Protein AF-A0AA85IZN6-F1 (afdb_monomer)

Structure (mmCIF, N/CA/C/O backbone):
data_AF-A0AA85IZN6-F1
#
_entry.id   AF-A0AA85IZN6-F1
#
loop_
_atom_site.group_PDB
_atom_site.id
_atom_site.type_symbol
_atom_site.label_atom_id
_atom_site.label_alt_id
_atom_site.label_comp_id
_atom_site.label_asym_id
_atom_site.label_entity_id
_atom_site.label_seq_id
_atom_site.pdbx_PDB_ins_code
_atom_site.Cartn_x
_atom_site.Cartn_y
_atom_site.Cartn_z
_atom_site.occupancy
_atom_site.B_iso_or_equiv
_atom_site.auth_seq_id
_atom_site.auth_comp_id
_atom_site.auth_asym_id
_atom_site.auth_atom_id
_atom_site.pdbx_PDB_model_num
ATOM 1 N N . MET A 1 1 ? 24.685 11.819 -3.133 1.00 33.06 1 MET A N 1
ATOM 2 C CA . MET A 1 1 ? 24.621 10.447 -3.689 1.00 33.06 1 MET A CA 1
ATOM 3 C C . MET A 1 1 ? 23.197 10.204 -4.162 1.00 33.06 1 MET A C 1
ATOM 5 O O . MET A 1 1 ? 22.293 10.338 -3.350 1.00 33.06 1 MET A O 1
ATOM 9 N N . LYS A 1 2 ? 22.969 9.929 -5.453 1.00 34.81 2 LYS A N 1
ATOM 10 C CA . LYS A 1 2 ? 21.654 9.463 -5.923 1.00 34.81 2 LYS A CA 1
ATOM 11 C C . LYS A 1 2 ? 21.508 8.015 -5.455 1.00 34.81 2 LYS A C 1
ATOM 13 O O . LYS A 1 2 ? 22.262 7.163 -5.911 1.00 34.81 2 LYS A O 1
ATOM 18 N N . GLY A 1 3 ? 20.631 7.766 -4.486 1.00 39.94 3 GLY A N 1
ATOM 19 C CA . GLY A 1 3 ? 20.327 6.405 -4.050 1.00 39.94 3 GLY A CA 1
ATOM 20 C C . GLY A 1 3 ? 19.736 5.612 -5.213 1.00 39.94 3 GLY A C 1
ATOM 21 O O . GLY A 1 3 ? 18.885 6.125 -5.939 1.00 39.94 3 GLY A O 1
ATOM 22 N N . HIS A 1 4 ? 20.201 4.381 -5.412 1.00 48.06 4 HIS A N 1
ATOM 23 C CA . HIS A 1 4 ? 19.562 3.454 -6.338 1.00 48.06 4 HIS A CA 1
ATOM 24 C C . HIS A 1 4 ? 18.220 3.041 -5.723 1.00 48.06 4 HIS A C 1
ATOM 26 O O . HIS A 1 4 ? 18.191 2.283 -4.754 1.00 48.06 4 HIS A O 1
ATOM 32 N N . VAL A 1 5 ? 17.111 3.600 -6.215 1.00 57.78 5 VAL A N 1
ATOM 33 C CA . VAL A 1 5 ? 15.770 3.207 -5.762 1.00 57.78 5 VAL A CA 1
ATOM 34 C C . VAL A 1 5 ? 15.383 1.945 -6.522 1.00 57.78 5 VAL A C 1
ATOM 36 O O . VAL A 1 5 ? 14.846 2.022 -7.625 1.00 57.78 5 VAL A O 1
ATOM 39 N N . SER A 1 6 ? 15.713 0.796 -5.938 1.00 64.50 6 SER A N 1
ATOM 40 C CA . SER A 1 6 ? 15.265 -0.516 -6.399 1.00 64.50 6 SER A CA 1
ATOM 41 C C . SER A 1 6 ? 13.879 -0.848 -5.837 1.00 64.50 6 SER A C 1
ATOM 43 O O . SER A 1 6 ? 13.453 -0.255 -4.845 1.00 64.50 6 SER A O 1
ATOM 45 N N . ARG A 1 7 ? 13.182 -1.823 -6.436 1.00 72.69 7 ARG A N 1
ATOM 46 C CA . ARG A 1 7 ? 11.852 -2.311 -6.021 1.00 72.69 7 ARG A CA 1
ATOM 47 C C . ARG A 1 7 ? 10.747 -1.270 -6.231 1.00 72.69 7 ARG A C 1
ATOM 49 O O . ARG A 1 7 ? 10.070 -0.858 -5.294 1.00 72.69 7 ARG A O 1
ATOM 56 N N . LYS A 1 8 ? 10.561 -0.836 -7.476 1.00 81.44 8 LYS A N 1
ATOM 57 C CA . LYS A 1 8 ? 9.439 0.037 -7.869 1.00 81.44 8 LYS A CA 1
ATOM 58 C C . LYS A 1 8 ? 8.285 -0.763 -8.456 1.00 81.44 8 LYS A C 1
ATOM 60 O O . LYS A 1 8 ? 8.498 -1.856 -8.973 1.00 81.44 8 LYS A O 1
ATOM 65 N N . ILE A 1 9 ? 7.075 -0.217 -8.413 1.00 87.38 9 ILE A N 1
ATOM 66 C CA . ILE A 1 9 ? 5.954 -0.739 -9.197 1.00 87.38 9 ILE A CA 1
ATOM 67 C C . ILE A 1 9 ? 5.848 0.133 -10.446 1.00 87.38 9 ILE A C 1
ATOM 69 O O . ILE A 1 9 ? 5.679 1.344 -10.351 1.00 87.38 9 ILE A O 1
ATOM 73 N N . SER A 1 10 ? 5.991 -0.446 -11.633 1.00 89.56 10 SER A N 1
ATOM 74 C CA . SER A 1 10 ? 6.092 0.368 -12.854 1.00 89.56 10 SER A CA 1
ATOM 75 C C . SER A 1 10 ? 4.760 0.970 -13.298 1.00 89.56 10 SER A C 1
ATOM 77 O O . SER A 1 10 ? 4.729 1.973 -14.007 1.00 89.56 10 SER A O 1
ATOM 79 N N . ASN A 1 11 ? 3.643 0.386 -12.860 1.00 93.06 11 ASN A N 1
ATOM 80 C CA . ASN A 1 11 ? 2.300 0.786 -13.263 1.00 93.06 11 ASN A CA 1
ATOM 81 C C . ASN A 1 11 ? 1.474 1.463 -12.153 1.00 93.06 11 ASN A C 1
ATOM 83 O O . ASN A 1 11 ? 0.246 1.446 -12.233 1.00 93.06 11 ASN A O 1
ATOM 87 N N . GLU A 1 12 ? 2.115 2.078 -11.153 1.00 93.06 12 GLU A N 1
ATOM 88 C CA . GLU A 1 12 ? 1.471 2.719 -9.985 1.00 93.06 12 GLU A CA 1
ATOM 89 C C . GLU A 1 12 ? 0.330 3.670 -10.352 1.00 93.06 12 GLU A C 1
ATOM 91 O O . GLU A 1 12 ? -0.772 3.536 -9.822 1.00 93.06 12 GLU A O 1
ATOM 96 N N . GLU A 1 13 ? 0.552 4.577 -11.305 1.00 95.44 13 GLU A N 1
ATOM 97 C CA . GLU A 1 13 ? -0.463 5.543 -11.751 1.00 95.44 13 GLU A CA 1
ATOM 98 C C . GLU A 1 13 ? -1.711 4.854 -12.314 1.00 95.44 13 GLU A C 1
ATOM 100 O O . GLU A 1 13 ? -2.850 5.246 -12.039 1.00 95.44 13 GLU A O 1
ATOM 105 N N . LYS A 1 14 ? -1.511 3.760 -13.061 1.00 96.31 14 LYS A 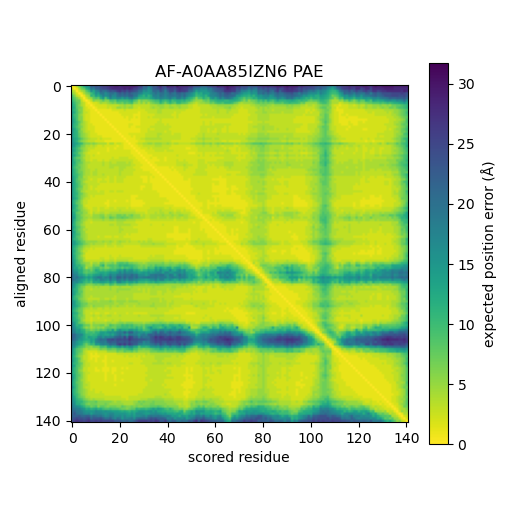N 1
ATOM 106 C CA . LYS A 1 14 ? -2.618 2.951 -13.577 1.00 96.31 14 LYS A CA 1
ATOM 107 C C . LYS A 1 14 ? -3.367 2.285 -12.426 1.00 96.31 14 LYS A C 1
ATOM 109 O O . LYS A 1 14 ? -4.591 2.336 -12.400 1.00 96.31 14 LYS A O 1
ATOM 114 N N . LEU A 1 15 ? -2.654 1.706 -11.459 1.00 96.12 15 LEU A N 1
ATOM 115 C CA . LEU A 1 15 ? -3.268 1.082 -10.284 1.00 96.12 15 LEU A CA 1
ATOM 116 C C . LEU A 1 15 ? -4.074 2.096 -9.458 1.00 96.12 15 LEU A C 1
ATOM 118 O O . LEU A 1 15 ? -5.200 1.798 -9.061 1.00 96.12 15 LEU A O 1
ATOM 122 N N . LEU A 1 16 ? -3.548 3.307 -9.253 1.00 96.94 16 LEU A N 1
ATOM 123 C CA . LEU A 1 16 ? -4.248 4.385 -8.552 1.00 96.94 16 LEU A CA 1
ATOM 124 C C . LEU A 1 16 ? -5.528 4.808 -9.283 1.00 96.94 16 LEU A C 1
ATOM 126 O O . LEU A 1 16 ? -6.570 4.989 -8.651 1.00 96.94 16 LEU A O 1
ATOM 130 N N . SER A 1 17 ? -5.469 4.961 -10.608 1.00 96.81 17 SER A N 1
ATOM 131 C CA . SER A 1 17 ? -6.651 5.274 -11.420 1.00 96.81 17 SER A CA 1
ATOM 132 C C . SER A 1 17 ? -7.748 4.220 -11.236 1.00 96.81 17 SER A C 1
ATOM 134 O O . SER A 1 17 ? -8.910 4.554 -11.000 1.00 96.81 17 SER A O 1
ATOM 136 N N . GLU A 1 18 ? -7.370 2.942 -11.236 1.00 96.56 18 GLU A N 1
ATOM 137 C CA . GLU A 1 18 ? -8.298 1.826 -11.037 1.00 96.56 18 GLU A CA 1
ATOM 138 C C . GLU A 1 18 ? -8.904 1.819 -9.624 1.00 96.56 18 GLU A C 1
ATOM 140 O O . GLU A 1 18 ? -10.111 1.614 -9.485 1.00 96.56 18 GLU A O 1
ATOM 145 N N . LEU A 1 19 ? -8.130 2.134 -8.573 1.00 96.81 19 LEU A N 1
ATOM 146 C CA . LEU A 1 19 ? -8.673 2.314 -7.214 1.00 96.81 19 LEU A CA 1
ATOM 147 C C . LEU A 1 19 ? -9.781 3.367 -7.186 1.00 96.81 19 LEU A C 1
ATOM 149 O O . LEU A 1 19 ? -10.854 3.140 -6.617 1.00 96.81 19 LEU A O 1
ATOM 153 N N . LYS A 1 20 ? -9.533 4.518 -7.817 1.00 96.88 20 LYS A N 1
ATOM 154 C CA . LYS A 1 20 ? -10.499 5.618 -7.865 1.00 96.88 20 LYS A CA 1
ATOM 155 C C . LYS A 1 20 ? -11.771 5.206 -8.605 1.00 96.88 20 LYS A C 1
ATOM 157 O O . LYS A 1 20 ? -12.863 5.464 -8.097 1.00 96.88 20 LYS A O 1
ATOM 162 N N . GLN A 1 21 ? -11.648 4.503 -9.733 1.00 96.38 21 GLN A N 1
ATOM 163 C CA . GLN A 1 21 ? -12.794 3.971 -10.486 1.00 96.38 21 GLN A CA 1
ATOM 164 C C . GLN A 1 21 ? -13.611 2.952 -9.678 1.00 96.38 21 GLN A C 1
ATOM 166 O O . GLN A 1 21 ? -14.837 2.944 -9.747 1.00 96.38 21 GLN A O 1
ATOM 171 N N . MET A 1 22 ? -12.956 2.138 -8.848 1.00 95.94 22 MET A N 1
ATOM 172 C CA . MET A 1 22 ? -13.615 1.186 -7.943 1.00 95.94 22 MET A CA 1
ATOM 173 C C . MET A 1 22 ? -14.287 1.839 -6.720 1.00 95.94 22 MET A C 1
ATOM 175 O O . MET A 1 22 ? -14.884 1.136 -5.899 1.00 95.94 22 MET A O 1
ATOM 179 N N . GLY A 1 23 ? -14.184 3.1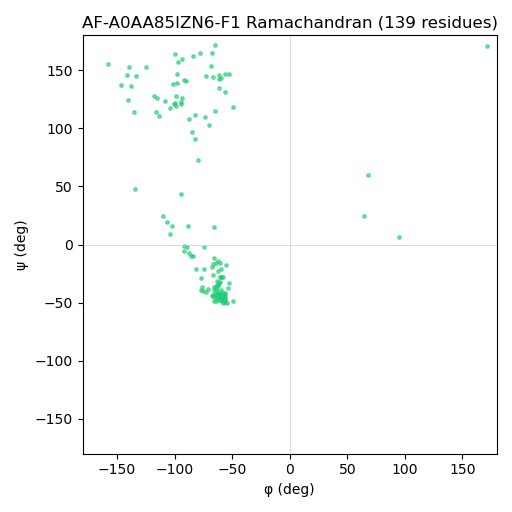63 -6.565 1.00 95.62 23 GLY A N 1
ATOM 180 C CA . GLY A 1 23 ? -14.803 3.921 -5.477 1.00 95.62 23 GLY A CA 1
ATOM 181 C C . GLY A 1 23 ? -13.903 4.178 -4.265 1.00 95.62 23 GLY A C 1
ATOM 182 O O . GLY A 1 23 ? -14.375 4.750 -3.282 1.00 95.62 23 GLY A O 1
ATOM 183 N N . PHE A 1 24 ? -12.613 3.828 -4.313 1.00 95.56 24 PHE A N 1
ATOM 184 C CA . PHE A 1 24 ? -11.642 4.185 -3.270 1.00 95.56 24 PHE A CA 1
ATOM 185 C C . PHE A 1 24 ? -11.183 5.638 -3.455 1.00 95.56 24 PHE A C 1
ATOM 187 O O . PHE A 1 24 ? -10.074 5.913 -3.916 1.00 95.56 24 PHE A O 1
ATOM 194 N N . ARG A 1 25 ? -12.069 6.587 -3.132 1.00 91.94 25 ARG A N 1
ATOM 195 C CA . ARG A 1 25 ? -11.868 8.024 -3.402 1.00 91.94 25 ARG A CA 1
ATOM 196 C C . ARG A 1 25 ? -10.667 8.630 -2.664 1.00 91.94 25 ARG A C 1
ATOM 198 O O . ARG A 1 25 ? -10.008 9.496 -3.225 1.00 91.94 25 ARG A O 1
ATOM 205 N N . ASN A 1 26 ? -10.345 8.125 -1.472 1.00 94.69 26 ASN A N 1
ATOM 206 C CA . ASN A 1 26 ? -9.213 8.572 -0.650 1.00 94.69 26 ASN A CA 1
ATOM 207 C C . ASN A 1 26 ? -7.959 7.705 -0.878 1.00 94.69 26 ASN A C 1
ATOM 209 O O . ASN A 1 26 ? -7.311 7.277 0.070 1.00 94.69 26 ASN A O 1
ATOM 213 N N . SER A 1 27 ? -7.653 7.384 -2.136 1.00 96.25 27 SER A N 1
ATOM 214 C CA . SER A 1 27 ? -6.437 6.653 -2.516 1.00 96.25 27 SER A CA 1
ATOM 215 C C . SER A 1 27 ? -5.349 7.618 -2.993 1.00 96.25 27 SER A C 1
ATOM 217 O O . SER A 1 27 ? -5.631 8.584 -3.708 1.00 96.25 27 SER A O 1
ATOM 219 N N . MET A 1 28 ? -4.101 7.364 -2.589 1.00 96.00 28 MET A N 1
ATOM 220 C CA . MET A 1 28 ? -2.940 8.215 -2.870 1.00 96.00 28 MET A CA 1
ATOM 221 C C . MET A 1 28 ? -1.705 7.359 -3.168 1.00 96.00 28 MET A C 1
ATOM 223 O O . MET A 1 28 ? -1.535 6.298 -2.569 1.00 96.00 28 MET A O 1
ATOM 227 N N . LEU A 1 29 ? -0.838 7.840 -4.062 1.00 94.81 29 LEU A N 1
ATOM 228 C CA . LEU A 1 29 ? 0.522 7.328 -4.254 1.00 94.81 29 LEU A CA 1
ATOM 229 C C . LEU A 1 29 ? 1.489 8.243 -3.509 1.00 94.81 29 LEU A C 1
ATOM 231 O O . LEU A 1 29 ? 1.421 9.461 -3.670 1.00 94.81 29 LEU A O 1
ATOM 235 N N . ILE A 1 30 ? 2.340 7.669 -2.658 1.00 93.06 30 ILE A N 1
ATOM 236 C CA . ILE A 1 30 ? 3.185 8.440 -1.744 1.00 93.06 30 ILE A CA 1
ATOM 237 C C . ILE A 1 30 ? 4.570 7.813 -1.660 1.00 93.06 30 ILE A C 1
ATOM 239 O O . ILE A 1 30 ? 4.711 6.656 -1.270 1.00 93.06 30 ILE A O 1
ATOM 243 N N . ASP A 1 31 ? 5.593 8.614 -1.953 1.00 91.56 31 ASP A N 1
ATOM 244 C CA . ASP A 1 31 ? 6.969 8.307 -1.576 1.00 91.56 31 ASP A CA 1
ATOM 245 C C . ASP A 1 31 ? 7.205 8.794 -0.140 1.00 91.56 31 ASP A C 1
ATOM 247 O O . ASP A 1 31 ? 7.469 9.974 0.108 1.00 91.56 31 ASP A O 1
ATOM 251 N N . LEU A 1 32 ? 7.080 7.877 0.824 1.00 89.50 32 LEU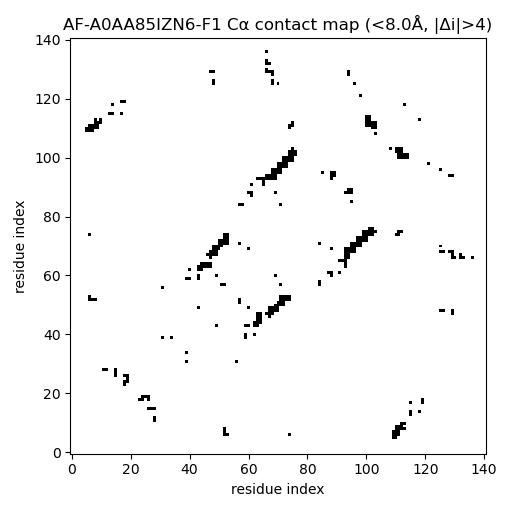 A N 1
ATOM 252 C CA . LEU A 1 32 ? 7.247 8.190 2.245 1.00 89.50 32 LEU A CA 1
ATOM 253 C C . LEU A 1 32 ? 8.631 8.777 2.552 1.00 89.50 32 LEU A C 1
ATOM 255 O O . LEU A 1 32 ? 8.743 9.572 3.481 1.00 89.50 32 LEU A O 1
ATOM 259 N N . ALA A 1 33 ? 9.669 8.444 1.776 1.00 88.38 33 ALA A N 1
ATOM 260 C CA . ALA A 1 33 ? 11.026 8.931 2.019 1.00 88.38 33 ALA A CA 1
ATOM 261 C C . ALA A 1 33 ? 11.178 10.444 1.786 1.00 88.38 33 ALA A C 1
ATOM 263 O O . ALA A 1 33 ? 12.120 11.041 2.304 1.00 88.38 33 ALA A O 1
ATOM 264 N N . GLN A 1 34 ? 10.253 11.064 1.045 1.00 92.00 34 GLN A N 1
ATOM 265 C CA . GLN A 1 34 ? 10.243 12.510 0.798 1.00 92.00 34 GLN A CA 1
ATOM 266 C C . GLN A 1 34 ? 9.528 13.307 1.890 1.00 92.00 34 GLN A C 1
ATOM 268 O O . GLN A 1 34 ? 9.596 14.535 1.899 1.00 92.00 34 GLN A O 1
ATOM 273 N N . LEU A 1 35 ? 8.828 12.630 2.803 1.00 93.19 35 LEU A N 1
ATOM 274 C CA . LEU A 1 35 ? 8.072 13.274 3.869 1.00 93.19 35 LEU A CA 1
ATOM 275 C C . LEU A 1 35 ? 8.877 13.300 5.176 1.00 93.19 35 LEU A C 1
ATOM 277 O O . LEU A 1 35 ? 9.591 12.339 5.480 1.00 93.19 35 LEU A O 1
ATOM 281 N N . PRO A 1 36 ? 8.730 14.338 6.016 1.00 96.00 36 PRO A N 1
ATOM 282 C CA . PRO A 1 36 ? 9.210 14.304 7.392 1.00 96.00 36 PRO A CA 1
ATOM 283 C C . PRO A 1 36 ? 8.610 13.122 8.169 1.00 96.00 36 PRO A C 1
ATOM 285 O O . PRO A 1 36 ? 7.444 12.775 7.988 1.00 96.00 36 PRO A O 1
ATOM 288 N N . MET A 1 37 ? 9.368 12.541 9.104 1.00 94.19 37 MET A N 1
ATOM 289 C CA . MET A 1 37 ? 8.926 11.375 9.894 1.00 94.19 37 MET A CA 1
ATOM 290 C C . MET A 1 37 ? 7.570 11.590 10.593 1.00 94.19 37 MET A C 1
ATOM 292 O O . MET A 1 37 ? 6.741 10.685 10.658 1.00 94.19 37 MET A O 1
ATOM 296 N N . SER A 1 38 ? 7.313 12.800 11.096 1.00 96.38 38 SER A N 1
ATOM 297 C CA . SER A 1 38 ? 6.040 13.145 11.736 1.00 96.38 38 SER A CA 1
ATOM 298 C C . SER A 1 38 ? 4.852 13.073 10.770 1.00 96.38 38 SER A C 1
ATOM 300 O O . SER A 1 38 ? 3.765 12.662 11.173 1.00 96.38 38 SER A O 1
ATOM 302 N N . GLU A 1 39 ? 5.045 13.438 9.504 1.00 96.56 39 GLU A N 1
ATOM 303 C CA . GLU A 1 39 ? 4.025 13.339 8.460 1.00 96.56 39 GLU A CA 1
ATOM 304 C C . GLU A 1 39 ? 3.835 11.896 7.999 1.00 96.56 39 GLU A C 1
ATOM 306 O O . GLU A 1 39 ? 2.693 11.457 7.870 1.00 96.56 39 GLU A O 1
ATOM 311 N N . GLN A 1 40 ? 4.926 11.131 7.859 1.00 95.94 40 GLN A N 1
ATOM 312 C CA . GLN A 1 40 ? 4.860 9.697 7.559 1.00 95.94 40 GLN A CA 1
ATOM 313 C C . GLN A 1 40 ? 3.986 8.961 8.585 1.00 95.94 40 GLN A C 1
ATOM 315 O O . GLN A 1 40 ? 3.052 8.250 8.215 1.00 95.94 40 GLN A O 1
ATOM 320 N N . ILE A 1 41 ? 4.240 9.175 9.882 1.00 96.25 41 ILE A N 1
ATOM 321 C CA . ILE A 1 41 ? 3.476 8.536 10.963 1.00 96.25 41 ILE A CA 1
ATOM 322 C C . ILE A 1 41 ? 2.015 8.987 10.939 1.00 96.25 41 ILE A C 1
ATOM 324 O O . ILE A 1 41 ? 1.124 8.141 10.976 1.00 96.25 41 ILE A O 1
ATOM 328 N N . LYS A 1 42 ? 1.748 10.298 10.843 1.00 97.06 42 LYS A N 1
ATOM 329 C CA . LYS A 1 42 ? 0.372 10.825 10.782 1.00 97.06 42 LYS A CA 1
ATOM 330 C C . LYS A 1 42 ? -0.418 10.208 9.636 1.00 97.06 42 LYS A C 1
ATOM 332 O O . LYS A 1 42 ? -1.583 9.868 9.821 1.00 97.06 42 LYS A O 1
ATOM 337 N N . LEU A 1 43 ? 0.203 10.056 8.472 1.00 96.81 43 LEU A N 1
ATOM 338 C CA . LEU A 1 43 ? -0.454 9.476 7.314 1.00 96.81 43 LEU A CA 1
ATOM 339 C C . LEU A 1 43 ? -0.805 8.006 7.547 1.00 96.81 43 LEU A C 1
ATOM 341 O O . LEU A 1 43 ? -1.952 7.604 7.358 1.00 96.81 43 LEU A O 1
ATOM 345 N N . VAL A 1 44 ? 0.156 7.220 8.035 1.00 96.56 44 VAL A N 1
ATOM 346 C CA . VAL A 1 44 ? -0.052 5.793 8.310 1.00 96.56 44 VAL A CA 1
ATOM 347 C C . VAL A 1 44 ? -1.090 5.579 9.417 1.00 96.56 44 VAL A C 1
ATOM 349 O O . VAL A 1 44 ? -1.947 4.711 9.287 1.00 96.56 44 VAL A O 1
ATOM 352 N N . MET A 1 45 ? -1.105 6.414 10.457 1.00 96.75 45 MET A N 1
ATOM 353 C CA . MET A 1 45 ? -2.124 6.360 11.516 1.00 96.75 45 MET A CA 1
ATOM 354 C C . MET A 1 45 ? -3.553 6.615 11.021 1.00 96.75 45 MET A C 1
ATOM 356 O O . MET A 1 45 ? -4.500 6.203 11.683 1.00 96.75 45 MET A O 1
ATOM 360 N N . ASN A 1 46 ? -3.721 7.282 9.877 1.00 96.44 46 ASN A N 1
ATOM 361 C CA . ASN A 1 46 ? -5.023 7.587 9.279 1.00 96.44 46 ASN A CA 1
ATOM 362 C C . ASN A 1 46 ? -5.316 6.729 8.035 1.00 96.44 46 ASN A C 1
ATOM 364 O O . ASN A 1 46 ? -6.155 7.093 7.214 1.00 96.44 46 ASN A O 1
ATOM 368 N N . THR A 1 47 ? -4.617 5.603 7.873 1.00 97.19 47 THR A N 1
ATOM 369 C CA . THR A 1 47 ? -4.746 4.726 6.705 1.00 97.19 47 THR A CA 1
ATOM 370 C C . THR A 1 47 ? -5.469 3.427 7.063 1.00 97.19 47 THR A C 1
ATOM 372 O O . THR A 1 47 ? -5.008 2.678 7.916 1.00 97.19 47 THR A O 1
ATOM 375 N N . ASP A 1 48 ? -6.565 3.120 6.361 1.00 96.75 48 ASP A N 1
ATOM 376 C CA . ASP A 1 48 ? -7.330 1.870 6.525 1.00 96.75 48 ASP A CA 1
ATOM 377 C C . ASP A 1 48 ? -6.664 0.656 5.862 1.00 96.75 48 ASP A C 1
ATOM 379 O O . ASP A 1 48 ? -6.703 -0.468 6.370 1.00 96.75 48 ASP A O 1
ATOM 383 N N . ILE A 1 49 ? -6.075 0.868 4.685 1.00 97.19 49 ILE A N 1
ATOM 384 C CA . ILE A 1 49 ? -5.395 -0.164 3.904 1.00 97.19 49 ILE A CA 1
ATOM 385 C C . ILE A 1 49 ? -4.085 0.426 3.400 1.00 97.19 49 ILE A C 1
ATOM 387 O O . ILE A 1 49 ? -4.094 1.338 2.576 1.00 97.19 49 ILE A O 1
ATOM 391 N N . LEU A 1 50 ? -2.965 -0.106 3.884 1.00 97.06 50 LEU A N 1
ATOM 392 C CA . LEU A 1 50 ? -1.633 0.269 3.423 1.00 97.06 50 LEU A CA 1
ATOM 393 C C . LEU A 1 50 ? -1.143 -0.781 2.431 1.00 97.06 50 LEU A C 1
ATOM 395 O O . LEU A 1 50 ? -1.041 -1.955 2.780 1.00 97.06 50 LEU A O 1
ATOM 399 N N . ILE A 1 51 ? -0.833 -0.358 1.209 1.00 95.88 51 ILE A N 1
ATOM 400 C CA . ILE A 1 51 ? -0.274 -1.215 0.162 1.00 95.88 51 ILE A CA 1
ATOM 401 C C . ILE A 1 51 ? 1.129 -0.707 -0.150 1.00 95.88 51 ILE A C 1
ATOM 403 O O . ILE A 1 51 ? 1.290 0.471 -0.457 1.00 95.88 51 ILE A O 1
ATOM 407 N N . GLY A 1 52 ? 2.138 -1.571 -0.082 1.00 92.56 52 GLY A N 1
ATOM 408 C CA . GLY A 1 52 ? 3.506 -1.151 -0.366 1.00 92.56 52 GLY A CA 1
ATOM 409 C C . GLY A 1 52 ? 4.428 -2.294 -0.754 1.00 92.56 52 GLY A C 1
A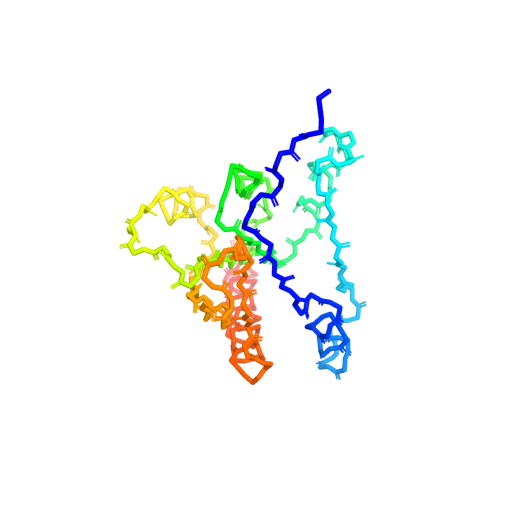TOM 410 O O . GLY A 1 52 ? 4.199 -3.452 -0.405 1.00 92.56 52 GLY A O 1
ATOM 411 N N . MET A 1 53 ? 5.480 -1.946 -1.491 1.00 90.00 53 MET A N 1
ATOM 412 C CA . MET A 1 53 ? 6.537 -2.875 -1.871 1.00 90.00 53 MET A CA 1
ATOM 413 C C . MET A 1 53 ? 7.345 -3.330 -0.648 1.00 90.00 53 MET A C 1
ATOM 415 O O . MET A 1 53 ? 7.610 -2.543 0.262 1.00 90.00 53 MET A O 1
ATOM 419 N N . TYR A 1 54 ? 7.779 -4.591 -0.663 1.00 88.19 54 TYR A N 1
ATOM 420 C CA . TYR A 1 54 ? 8.644 -5.198 0.340 1.00 88.19 54 TYR A CA 1
ATOM 421 C C . TYR A 1 54 ? 9.862 -4.311 0.621 1.00 88.19 54 TYR A C 1
ATOM 423 O O . TYR A 1 54 ? 10.713 -4.065 -0.247 1.00 88.19 54 TYR A O 1
ATOM 431 N N . GLY A 1 55 ? 9.983 -3.848 1.863 1.00 87.06 55 GLY A N 1
ATOM 432 C CA . GLY A 1 55 ? 11.053 -2.941 2.250 1.00 87.06 55 GLY A CA 1
ATOM 433 C C . GLY A 1 55 ? 10.889 -2.372 3.652 1.00 87.06 55 GLY A C 1
ATOM 434 O O . GLY A 1 55 ? 9.853 -2.516 4.294 1.00 87.06 55 GLY A O 1
ATOM 435 N N . ALA A 1 56 ? 11.934 -1.690 4.125 1.00 85.19 56 ALA A N 1
ATOM 436 C CA . ALA A 1 56 ? 11.998 -1.159 5.487 1.00 85.19 56 ALA A CA 1
ATOM 437 C C . ALA A 1 56 ? 10.866 -0.167 5.813 1.00 85.19 56 ALA A C 1
ATOM 439 O O . ALA A 1 56 ? 10.446 -0.095 6.967 1.00 85.19 56 ALA A O 1
ATOM 440 N N . ALA A 1 57 ? 10.332 0.541 4.812 1.00 87.06 57 ALA A N 1
ATOM 441 C CA . ALA A 1 57 ? 9.225 1.482 4.984 1.00 87.06 57 ALA A CA 1
ATOM 442 C C . ALA A 1 57 ? 7.949 0.818 5.534 1.00 87.06 57 ALA A C 1
ATOM 444 O O . ALA A 1 57 ? 7.202 1.455 6.276 1.00 87.06 57 ALA A O 1
ATOM 445 N N . LEU A 1 58 ? 7.733 -0.481 5.273 1.00 92.31 58 LEU A N 1
ATOM 446 C CA . LEU A 1 58 ? 6.594 -1.217 5.831 1.00 92.31 58 LEU A CA 1
ATOM 447 C C . LEU A 1 58 ? 6.667 -1.365 7.357 1.00 92.31 58 LEU A C 1
ATOM 449 O O . LEU A 1 58 ? 5.659 -1.690 7.978 1.00 92.31 58 LEU A O 1
ATOM 453 N N . THR A 1 59 ? 7.799 -1.057 7.999 1.00 92.81 59 THR A N 1
ATOM 454 C CA . THR A 1 59 ? 7.907 -1.013 9.472 1.00 92.81 59 THR A CA 1
ATOM 455 C C . THR A 1 59 ? 6.953 0.016 10.076 1.00 92.81 59 THR A C 1
ATOM 457 O O . THR A 1 59 ? 6.457 -0.179 11.184 1.00 92.81 59 THR A O 1
ATOM 460 N N . LEU A 1 60 ? 6.609 1.072 9.331 1.00 94.25 60 LEU A N 1
ATOM 461 C CA . LEU A 1 60 ? 5.639 2.071 9.780 1.00 94.25 60 LEU A CA 1
ATOM 462 C C . LEU A 1 60 ? 4.229 1.497 9.965 1.00 94.25 60 LEU A C 1
ATOM 464 O O . LEU A 1 60 ? 3.434 2.096 10.683 1.00 94.25 60 LEU A O 1
ATOM 468 N N . SER A 1 61 ? 3.934 0.312 9.417 1.00 94.38 61 SER A N 1
ATOM 469 C CA . SER A 1 61 ? 2.673 -0.401 9.664 1.00 94.38 61 SER A CA 1
ATOM 470 C C . SER A 1 61 ? 2.378 -0.651 11.149 1.00 94.38 61 SER A C 1
ATOM 472 O O . SER A 1 61 ? 1.220 -0.846 11.508 1.00 94.38 61 SER A O 1
ATOM 474 N N . LEU A 1 62 ? 3.380 -0.558 12.036 1.00 94.62 62 LEU A N 1
ATOM 475 C CA . LEU A 1 62 ? 3.189 -0.540 13.493 1.00 94.62 62 LEU A CA 1
ATOM 476 C C . LEU A 1 62 ? 2.182 0.519 13.959 1.00 94.62 62 LEU A C 1
ATOM 478 O O . LEU A 1 62 ? 1.465 0.292 14.939 1.00 94.62 62 LEU A O 1
ATOM 482 N N . PHE A 1 63 ? 2.135 1.649 13.253 1.00 95.69 63 PHE A N 1
ATOM 483 C CA . PHE A 1 63 ? 1.280 2.792 13.554 1.00 95.69 63 PHE A CA 1
ATOM 484 C C . PHE A 1 63 ? -0.101 2.711 12.897 1.00 95.69 63 PHE A C 1
ATOM 486 O O . PHE A 1 63 ? -0.924 3.591 13.139 1.00 95.69 63 PHE A O 1
ATOM 493 N N . LEU A 1 64 ? -0.385 1.676 12.097 1.00 96.88 64 LEU A N 1
ATOM 494 C CA . LEU A 1 64 ? -1.718 1.493 11.529 1.00 96.88 64 LEU A CA 1
ATOM 495 C C . LEU A 1 64 ? -2.765 1.302 12.642 1.00 96.88 64 LEU A C 1
ATOM 497 O O . LEU A 1 64 ? -2.488 0.641 13.655 1.00 96.88 64 LEU A O 1
ATOM 501 N N . PRO A 1 65 ? -3.999 1.803 12.443 1.00 95.31 65 PRO A N 1
ATOM 502 C CA . PRO A 1 65 ? -5.132 1.440 13.284 1.00 95.31 65 PRO A CA 1
ATOM 503 C C . PRO A 1 65 ? -5.289 -0.079 13.379 1.00 95.31 65 PRO A C 1
ATOM 505 O O . PRO A 1 65 ? -5.073 -0.792 12.400 1.00 95.31 65 PRO A O 1
ATOM 508 N N . SER A 1 66 ? -5.748 -0.582 14.526 1.00 93.00 66 SER A N 1
ATOM 509 C CA . SER A 1 66 ? -5.940 -2.024 14.744 1.00 93.00 66 SER A CA 1
ATOM 510 C C . SER A 1 66 ? -6.977 -2.663 13.816 1.00 93.00 66 SER A C 1
ATOM 512 O O . SER A 1 66 ? -7.035 -3.880 13.727 1.00 93.00 66 SER A O 1
ATOM 514 N N . THR A 1 67 ? -7.802 -1.874 13.127 1.00 94.56 67 THR A N 1
ATOM 515 C CA . THR A 1 67 ? -8.775 -2.347 12.130 1.00 94.56 67 THR A CA 1
ATOM 516 C C . THR A 1 67 ? -8.202 -2.472 10.722 1.00 94.56 67 THR A C 1
ATOM 518 O O . THR A 1 67 ? -8.883 -2.978 9.835 1.00 94.56 67 THR A O 1
ATOM 521 N N . SER A 1 68 ? -6.969 -2.016 10.512 1.00 96.50 68 SER A N 1
ATOM 522 C CA . SER A 1 68 ? -6.376 -1.842 9.188 1.00 96.50 68 SER A CA 1
ATOM 523 C C . SER A 1 68 ? -5.902 -3.144 8.553 1.00 96.50 68 SER A C 1
ATOM 525 O O . SER A 1 68 ? -5.722 -4.167 9.221 1.00 96.50 68 SER A O 1
ATOM 527 N N . CYS A 1 69 ? -5.649 -3.079 7.247 1.00 96.81 69 CYS A N 1
ATOM 528 C CA . CYS A 1 69 ? -5.026 -4.151 6.482 1.00 96.81 69 CYS A CA 1
ATOM 529 C C . CYS A 1 69 ? -3.694 -3.690 5.878 1.00 96.81 69 CYS A C 1
ATOM 531 O O . CYS A 1 69 ? -3.642 -2.690 5.164 1.00 96.81 69 CYS A O 1
ATOM 533 N N . LEU A 1 70 ? -2.629 -4.452 6.115 1.00 96.81 70 LEU A N 1
ATOM 534 C CA . LEU A 1 70 ? -1.348 -4.315 5.431 1.00 96.81 70 LEU A CA 1
ATOM 535 C C . LEU A 1 70 ? -1.305 -5.268 4.229 1.00 96.81 70 LEU A C 1
ATOM 537 O O . LEU A 1 70 ? -1.515 -6.471 4.378 1.00 96.81 70 LEU A O 1
ATOM 541 N N . VAL A 1 71 ? -1.014 -4.739 3.044 1.00 96.38 71 VAL A N 1
ATOM 542 C CA . VAL A 1 71 ? -0.762 -5.513 1.826 1.00 96.38 71 VAL A CA 1
ATOM 543 C C . VAL A 1 71 ? 0.695 -5.320 1.424 1.00 96.38 71 VAL A C 1
ATOM 545 O O . VAL A 1 71 ? 1.101 -4.246 0.983 1.00 96.38 71 VAL A O 1
ATOM 548 N N . GLU A 1 72 ? 1.475 -6.379 1.570 1.00 93.75 72 GLU A N 1
ATOM 549 C CA . GLU A 1 72 ? 2.880 -6.408 1.192 1.00 93.75 72 GLU A CA 1
ATOM 550 C C . GLU A 1 72 ? 3.054 -6.967 -0.221 1.00 93.75 72 GLU A C 1
ATOM 552 O O . GLU A 1 72 ? 2.638 -8.084 -0.537 1.00 93.75 72 GLU A O 1
ATOM 557 N N . LEU A 1 73 ? 3.679 -6.175 -1.084 1.00 91.31 73 LEU A N 1
ATOM 558 C CA . LEU A 1 73 ? 3.945 -6.532 -2.468 1.00 91.31 73 LEU A CA 1
ATOM 559 C C . LEU A 1 73 ? 5.399 -6.974 -2.594 1.00 91.31 73 LEU A C 1
ATOM 561 O O . LEU A 1 73 ? 6.307 -6.212 -2.287 1.00 91.31 73 LEU A O 1
ATOM 565 N N . PHE A 1 74 ? 5.641 -8.196 -3.043 1.00 87.62 74 PHE A N 1
ATOM 566 C CA . PHE A 1 74 ? 6.987 -8.691 -3.297 1.00 87.62 74 PHE A CA 1
ATOM 567 C C . PHE A 1 74 ? 7.390 -8.441 -4.750 1.00 87.62 74 PHE A C 1
ATOM 569 O O . PHE A 1 74 ? 6.557 -8.624 -5.647 1.00 87.62 74 PHE A O 1
ATOM 576 N N . PRO A 1 75 ? 8.659 -8.078 -5.011 1.00 82.94 75 PRO A N 1
ATOM 577 C CA . PRO A 1 75 ? 9.159 -8.002 -6.371 1.00 82.94 75 PRO A CA 1
ATOM 578 C C . PRO A 1 75 ? 9.060 -9.361 -7.067 1.00 82.94 75 PRO A C 1
ATOM 580 O O . PRO A 1 75 ? 9.314 -10.394 -6.445 1.00 82.94 75 PRO A O 1
ATOM 583 N N . GLY A 1 76 ? 8.747 -9.371 -8.362 1.00 77.12 76 GLY A N 1
ATOM 584 C CA . GLY A 1 76 ? 8.557 -10.622 -9.110 1.00 77.12 76 GLY A CA 1
ATOM 585 C C . GLY A 1 76 ? 9.824 -11.462 -9.289 1.00 77.12 76 GLY A C 1
ATOM 586 O O . GLY A 1 76 ? 9.747 -12.652 -9.572 1.00 77.12 76 GLY A O 1
ATOM 587 N N . PHE A 1 77 ? 10.990 -10.855 -9.076 1.00 72.44 77 PHE A N 1
ATOM 588 C CA . PHE A 1 77 ? 12.297 -11.511 -9.085 1.00 72.44 77 PHE A CA 1
ATOM 589 C C . PHE A 1 77 ? 12.744 -12.006 -7.697 1.00 72.44 77 PHE A C 1
ATOM 591 O O . PHE A 1 77 ? 13.833 -12.563 -7.561 1.00 72.44 77 PHE A O 1
ATOM 598 N N . TRP A 1 78 ? 11.945 -11.785 -6.644 1.00 72.06 78 TRP A N 1
ATOM 599 C CA . TRP A 1 78 ? 12.307 -12.144 -5.275 1.00 72.06 78 TRP A CA 1
ATOM 600 C C . TRP A 1 78 ? 11.576 -13.406 -4.801 1.00 72.06 78 TRP A C 1
ATOM 602 O O . TRP A 1 78 ? 10.354 -13.428 -4.662 1.00 72.06 78 TRP A O 1
ATOM 612 N N . PHE A 1 79 ? 12.360 -14.442 -4.493 1.00 67.25 79 PHE A N 1
ATOM 613 C CA . PHE A 1 79 ? 11.886 -15.761 -4.043 1.00 67.25 79 PHE A CA 1
ATOM 614 C C . PHE A 1 79 ? 12.060 -15.998 -2.537 1.00 67.25 79 PHE A C 1
ATOM 616 O O . PHE A 1 79 ? 11.903 -17.119 -2.056 1.00 67.25 79 PHE A O 1
ATOM 623 N N . GLY A 1 80 ? 12.430 -14.963 -1.780 1.00 67.06 80 GLY A N 1
ATOM 624 C CA . GLY A 1 80 ? 12.506 -15.076 -0.330 1.00 67.06 80 GLY A CA 1
ATOM 625 C C . GLY A 1 80 ? 11.121 -15.251 0.297 1.00 67.06 80 GLY A C 1
ATOM 626 O O . GLY A 1 80 ? 10.087 -14.997 -0.315 1.00 67.06 80 GLY A O 1
ATOM 627 N N . SER A 1 81 ? 11.091 -15.675 1.556 1.00 63.34 81 SER A N 1
ATOM 628 C CA . SER A 1 81 ? 9.855 -15.792 2.336 1.00 63.34 81 SER A CA 1
ATOM 629 C C . SER A 1 81 ? 10.046 -15.202 3.732 1.00 63.34 81 SER A C 1
ATOM 631 O O . SER A 1 81 ? 9.751 -15.842 4.744 1.00 63.34 81 SER A O 1
ATOM 633 N N . ASN A 1 82 ? 10.619 -14.000 3.803 1.00 72.88 82 ASN A N 1
ATOM 634 C CA . ASN A 1 82 ? 10.810 -13.302 5.069 1.00 72.88 82 ASN A CA 1
ATOM 635 C C . ASN A 1 82 ? 9.449 -12.958 5.671 1.00 72.88 82 ASN A C 1
ATOM 637 O O . ASN A 1 82 ? 8.694 -12.156 5.133 1.00 72.88 82 ASN A O 1
ATOM 641 N N . LYS A 1 83 ? 9.154 -13.557 6.824 1.00 78.62 83 LYS A N 1
ATOM 642 C CA . LYS A 1 83 ? 7.867 -13.414 7.519 1.00 78.62 83 LYS A CA 1
ATOM 643 C C . LYS A 1 83 ? 7.835 -12.226 8.484 1.00 78.62 83 LYS A C 1
ATOM 645 O O . LYS A 1 83 ? 6.966 -12.179 9.350 1.00 78.62 83 LYS A O 1
ATOM 650 N N . HIS A 1 84 ? 8.780 -11.287 8.378 1.00 87.62 84 HIS A N 1
ATOM 651 C CA . HIS A 1 84 ? 8.934 -10.195 9.346 1.00 87.62 84 HIS A CA 1
ATOM 652 C C . HIS A 1 84 ? 7.646 -9.378 9.486 1.00 87.62 84 HIS A C 1
ATOM 654 O O . HIS A 1 84 ? 7.149 -9.205 10.597 1.00 87.62 84 HIS A O 1
ATOM 660 N N . PHE A 1 85 ? 7.056 -8.953 8.367 1.00 88.56 85 PHE A N 1
ATOM 661 C CA . PHE A 1 85 ? 5.840 -8.142 8.392 1.00 88.56 85 PHE A CA 1
ATOM 662 C C . PHE A 1 85 ? 4.582 -8.956 8.687 1.00 88.56 85 PHE A C 1
ATOM 664 O O . PHE A 1 85 ? 3.687 -8.450 9.356 1.00 88.56 85 PHE A O 1
ATOM 671 N N . SER A 1 86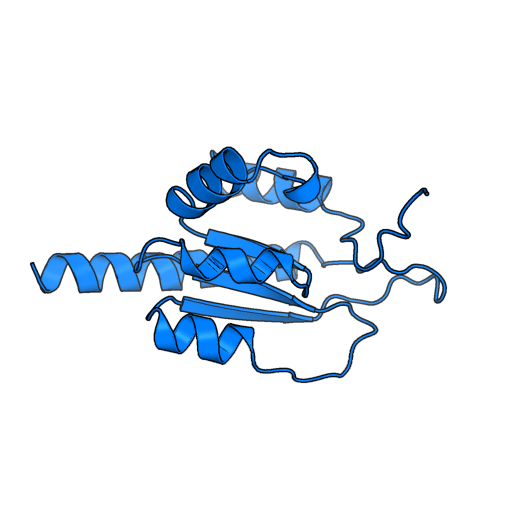 ? 4.555 -10.243 8.323 1.00 89.38 86 SER A N 1
ATOM 672 C CA . SER A 1 86 ? 3.515 -11.162 8.798 1.00 89.38 86 SER A CA 1
ATOM 673 C C . SER A 1 86 ? 3.504 -11.248 10.325 1.00 89.38 86 SER A C 1
ATOM 675 O O . SER A 1 86 ? 2.435 -11.172 10.928 1.00 89.38 86 SER A O 1
ATOM 677 N N . LYS A 1 87 ? 4.677 -11.384 10.961 1.00 92.31 87 LYS A N 1
ATOM 678 C CA . LYS A 1 87 ? 4.767 -11.460 12.423 1.00 92.31 87 LYS A CA 1
ATOM 679 C C . LYS A 1 87 ? 4.460 -10.119 13.083 1.00 92.31 87 LYS A C 1
ATOM 681 O O . LYS A 1 87 ? 3.797 -10.082 14.114 1.00 92.31 87 LYS A O 1
ATOM 686 N N . LEU A 1 88 ? 4.910 -9.021 12.483 1.00 92.56 88 LEU A N 1
ATOM 687 C CA . LEU A 1 88 ? 4.596 -7.668 12.937 1.00 92.56 88 LEU A CA 1
ATOM 688 C C . LEU A 1 88 ? 3.086 -7.417 12.919 1.00 92.56 88 LEU A C 1
ATOM 690 O O . LEU A 1 88 ? 2.532 -6.938 13.907 1.00 92.56 88 LEU A O 1
ATOM 694 N N . ALA A 1 89 ? 2.414 -7.790 11.831 1.00 92.00 89 ALA A N 1
ATOM 695 C CA . ALA A 1 89 ? 0.972 -7.661 11.710 1.00 92.00 89 ALA A CA 1
ATOM 696 C C . ALA A 1 89 ? 0.226 -8.499 12.756 1.00 92.00 89 ALA A C 1
ATOM 698 O O . ALA A 1 89 ? -0.695 -7.991 13.392 1.00 92.00 89 ALA A O 1
ATOM 699 N N . GLU A 1 90 ? 0.673 -9.737 12.998 1.00 92.19 90 GLU A N 1
ATOM 700 C CA . GLU A 1 90 ? 0.144 -10.602 14.059 1.00 92.19 90 GLU A CA 1
ATOM 701 C C . GLU A 1 90 ? 0.287 -9.947 15.442 1.00 92.19 90 GLU A C 1
ATOM 703 O O . GLU A 1 90 ? -0.691 -9.844 16.178 1.00 92.19 90 GLU A O 1
ATOM 708 N N . LEU A 1 91 ? 1.476 -9.427 15.773 1.00 92.38 91 LEU A N 1
ATOM 709 C CA . LEU A 1 91 ? 1.735 -8.737 17.044 1.00 92.38 91 LEU A CA 1
ATOM 710 C C . LEU A 1 91 ? 0.884 -7.472 17.215 1.00 92.38 91 LEU A C 1
ATOM 712 O O . LEU A 1 91 ? 0.494 -7.126 18.329 1.00 92.38 91 LEU A O 1
ATOM 716 N N . ARG A 1 92 ? 0.593 -6.763 16.122 1.00 93.00 92 ARG A N 1
ATOM 717 C CA . ARG A 1 92 ? -0.283 -5.585 16.134 1.00 93.00 92 ARG A CA 1
ATOM 718 C C . ARG A 1 92 ? -1.767 -5.929 16.053 1.00 93.00 92 ARG A C 1
ATOM 720 O O . ARG A 1 92 ? -2.595 -5.040 16.253 1.00 93.00 92 ARG A O 1
ATOM 727 N N . GLY A 1 93 ? -2.093 -7.191 15.784 1.00 92.25 93 GLY A N 1
ATOM 728 C CA . GLY A 1 93 ? -3.450 -7.661 15.561 1.00 92.25 93 GLY A CA 1
ATOM 729 C C . GLY A 1 93 ? -4.102 -7.065 14.315 1.00 92.25 93 GLY A C 1
ATOM 730 O O . GLY A 1 93 ? -5.321 -6.997 14.286 1.00 92.25 93 GLY A O 1
ATOM 731 N N . ILE A 1 94 ? -3.338 -6.613 13.314 1.00 94.69 94 ILE A N 1
ATOM 732 C CA . ILE A 1 94 ? -3.872 -6.075 12.049 1.00 94.69 94 ILE A CA 1
ATOM 733 C C . ILE A 1 94 ? -3.958 -7.168 10.981 1.00 94.69 94 ILE A C 1
ATOM 735 O O . ILE A 1 94 ? -3.282 -8.195 11.061 1.00 94.69 94 ILE A O 1
ATOM 739 N N . GLN A 1 95 ? -4.785 -6.950 9.959 1.00 95.75 95 GLN A N 1
ATOM 740 C CA . GLN A 1 95 ? -4.875 -7.877 8.831 1.00 95.75 95 GLN A CA 1
ATOM 741 C C . GLN A 1 95 ? -3.631 -7.769 7.951 1.00 95.75 95 GLN A C 1
ATOM 743 O O . GLN A 1 95 ? -3.082 -6.682 7.771 1.00 95.75 95 GLN A O 1
ATOM 748 N N . TYR A 1 96 ? -3.195 -8.894 7.390 1.00 95.19 96 TYR A N 1
ATOM 749 C CA . TYR A 1 96 ? -2.003 -8.961 6.552 1.00 95.19 96 TYR A CA 1
ATOM 750 C C . TYR A 1 96 ? -2.230 -9.843 5.334 1.00 95.19 96 TYR A C 1
ATOM 752 O O . TYR A 1 96 ? -2.808 -10.929 5.419 1.00 95.19 96 TYR A O 1
ATOM 760 N N . MET A 1 97 ? -1.766 -9.357 4.191 1.00 94.31 97 MET A N 1
ATOM 761 C CA . MET A 1 97 ? -1.812 -10.051 2.916 1.00 94.31 97 MET A CA 1
ATOM 762 C C . MET A 1 97 ? -0.513 -9.835 2.157 1.00 94.31 97 MET A C 1
ATOM 764 O O . MET A 1 97 ? 0.122 -8.792 2.286 1.00 94.31 97 MET A O 1
ATOM 768 N N . THR A 1 98 ? -0.172 -10.796 1.305 1.00 93.19 98 THR A N 1
ATOM 769 C CA . THR A 1 98 ? 0.974 -10.698 0.405 1.00 93.19 98 THR A CA 1
ATOM 770 C C . THR A 1 98 ? 0.554 -10.917 -1.038 1.00 93.19 98 THR A C 1
ATOM 772 O O . THR A 1 98 ? -0.431 -11.608 -1.317 1.00 93.19 98 THR A O 1
ATOM 775 N N . TYR A 1 99 ? 1.311 -10.336 -1.963 1.00 91.50 99 TYR A N 1
ATOM 776 C CA . TYR A 1 99 ? 1.215 -10.643 -3.385 1.00 91.50 99 TYR A CA 1
ATOM 777 C C . TYR A 1 99 ? 2.587 -10.529 -4.041 1.00 91.50 99 TYR A C 1
ATOM 779 O O . TYR A 1 99 ? 3.321 -9.584 -3.772 1.00 91.50 99 TYR A O 1
ATOM 787 N N . HIS A 1 100 ? 2.923 -11.475 -4.913 1.00 86.12 100 HIS A N 1
ATOM 788 C CA . HIS A 1 100 ? 4.144 -11.412 -5.710 1.00 86.12 100 HIS A CA 1
ATOM 789 C C . HIS A 1 100 ? 3.814 -10.790 -7.064 1.00 86.12 100 HIS A C 1
ATOM 791 O O . HIS A 1 100 ? 2.960 -11.301 -7.788 1.00 86.12 100 HIS A O 1
ATOM 797 N N . GLY A 1 101 ? 4.475 -9.676 -7.379 1.00 80.88 101 GLY A N 1
ATOM 798 C CA . GLY A 1 101 ? 4.390 -9.057 -8.695 1.00 80.88 101 GLY A CA 1
ATOM 799 C C . GLY A 1 101 ? 4.983 -9.949 -9.783 1.00 80.88 101 GLY A C 1
ATOM 800 O O . GLY A 1 101 ? 5.616 -10.967 -9.511 1.00 80.88 101 GLY A O 1
ATOM 801 N N . LEU A 1 102 ? 4.799 -9.544 -11.034 1.00 78.00 102 LEU A N 1
ATOM 802 C CA . LEU A 1 102 ? 5.496 -10.146 -12.161 1.00 78.00 102 LEU A CA 1
ATOM 803 C C . LEU A 1 102 ? 6.813 -9.394 -12.397 1.00 78.00 102 LEU A C 1
ATOM 805 O O . LEU A 1 102 ? 6.837 -8.164 -12.257 1.00 78.00 102 LEU A O 1
ATOM 809 N N . PRO A 1 103 ? 7.908 -10.096 -12.737 1.00 69.06 103 PRO A N 1
ATOM 810 C CA . PRO A 1 103 ? 9.102 -9.425 -13.225 1.00 69.06 103 PRO A CA 1
ATOM 811 C C . PRO A 1 103 ? 8.755 -8.682 -14.519 1.00 69.06 103 PRO A C 1
ATOM 813 O O . PRO A 1 103 ? 7.954 -9.162 -15.326 1.00 69.06 103 PRO A O 1
ATOM 816 N N . GLU A 1 104 ? 9.333 -7.502 -14.712 1.00 67.88 104 GLU A N 1
ATOM 817 C CA . GLU A 1 104 ? 9.294 -6.867 -16.026 1.00 67.88 104 GLU A CA 1
ATOM 818 C C . GLU A 1 104 ? 10.151 -7.654 -17.022 1.00 67.88 104 GLU A C 1
ATOM 820 O O . GLU A 1 104 ? 11.097 -8.344 -16.647 1.00 67.88 104 GLU A O 1
ATOM 825 N N . SER A 1 105 ? 9.804 -7.555 -18.306 1.00 55.69 105 SER A N 1
ATOM 826 C CA . SER A 1 105 ? 10.516 -8.226 -19.401 1.00 55.69 105 SER A CA 1
ATOM 827 C C . SER A 1 105 ? 11.992 -7.820 -19.509 1.00 55.69 105 SER A C 1
ATOM 829 O O . SER A 1 105 ? 12.785 -8.588 -20.049 1.00 55.69 105 SER A O 1
ATOM 831 N N . ASP A 1 106 ? 12.372 -6.664 -18.958 1.00 52.94 106 ASP A N 1
ATOM 832 C CA . ASP A 1 106 ? 13.769 -6.263 -18.807 1.00 52.94 106 ASP A CA 1
ATOM 833 C C . ASP A 1 106 ? 14.344 -6.788 -17.488 1.00 52.94 106 ASP A C 1
ATOM 835 O O . ASP A 1 106 ? 14.068 -6.273 -16.408 1.00 52.94 106 ASP A O 1
ATOM 839 N N . VAL A 1 107 ? 15.220 -7.788 -17.591 1.00 49.66 107 VAL A N 1
ATOM 840 C CA . VAL A 1 107 ? 15.903 -8.459 -16.465 1.00 49.66 107 VAL A CA 1
ATOM 841 C C . VAL A 1 107 ? 16.771 -7.491 -15.632 1.00 49.66 107 VAL A C 1
ATOM 843 O O . VAL A 1 107 ? 17.146 -7.801 -14.505 1.00 49.66 107 VAL A O 1
ATOM 846 N N . SER A 1 108 ? 17.079 -6.304 -16.167 1.00 51.91 108 SER A N 1
ATOM 847 C CA . SER A 1 108 ? 17.821 -5.227 -15.494 1.00 51.91 108 SER A CA 1
ATOM 848 C C . SER A 1 108 ? 16.937 -4.210 -14.760 1.00 51.91 108 SER A C 1
ATOM 850 O O . SER A 1 108 ? 17.459 -3.298 -14.119 1.00 51.91 108 SER A O 1
ATOM 852 N N . SER A 1 109 ? 15.614 -4.313 -14.887 1.00 57.75 109 SER A N 1
ATOM 853 C CA . SER A 1 109 ? 14.663 -3.443 -14.205 1.00 57.75 109 SER A CA 1
ATOM 854 C C . SER A 1 109 ? 14.451 -3.961 -12.781 1.00 57.75 109 SER A C 1
ATOM 856 O O . SER A 1 109 ? 13.820 -4.990 -12.568 1.00 57.75 109 SER A O 1
ATOM 858 N N . ASP A 1 110 ? 14.916 -3.216 -11.775 1.00 70.25 110 ASP A N 1
ATOM 859 C CA . ASP A 1 110 ? 14.552 -3.429 -10.363 1.00 70.25 110 ASP A CA 1
ATOM 860 C C . ASP A 1 110 ? 13.053 -3.145 -10.086 1.00 70.25 110 ASP A C 1
ATOM 862 O O . ASP A 1 110 ? 12.644 -2.958 -8.935 1.00 70.25 110 ASP A O 1
ATOM 866 N N . SER A 1 111 ? 12.218 -3.059 -11.121 1.00 78.12 111 SER A N 1
ATOM 867 C CA . SER A 1 111 ? 10.789 -2.799 -11.014 1.00 78.12 111 SER A CA 1
ATOM 868 C C . SER A 1 111 ? 9.985 -4.089 -11.123 1.00 78.12 111 SER A C 1
ATOM 870 O O . SER A 1 111 ? 10.459 -5.154 -11.517 1.00 78.12 111 SER A O 1
ATOM 872 N N . SER A 1 112 ? 8.733 -4.022 -10.708 1.00 84.62 112 SER A N 1
ATOM 873 C CA . SER A 1 112 ? 7.785 -5.116 -10.831 1.00 84.62 112 SER A CA 1
ATOM 874 C C . SER A 1 112 ? 6.473 -4.594 -11.370 1.00 84.62 112 SER A C 1
ATOM 876 O O . SER A 1 112 ? 6.043 -3.482 -11.062 1.00 84.62 112 SER A O 1
ATOM 878 N N . TYR A 1 113 ? 5.833 -5.427 -12.172 1.00 89.00 113 TYR A N 1
ATOM 879 C CA . TYR A 1 113 ? 4.543 -5.132 -12.754 1.00 89.00 113 TYR A CA 1
ATOM 880 C C . TYR A 1 113 ? 3.449 -5.864 -11.987 1.00 89.00 113 TYR A C 1
ATOM 882 O O . TYR A 1 113 ? 3.586 -7.044 -11.653 1.00 89.00 113 TYR A O 1
ATOM 890 N N . ILE A 1 114 ? 2.332 -5.187 -11.731 1.00 91.31 114 ILE A N 1
ATOM 891 C CA . ILE A 1 114 ? 1.165 -5.810 -11.103 1.00 91.31 114 ILE A CA 1
ATOM 892 C C . ILE A 1 114 ? 0.001 -5.777 -12.090 1.00 91.31 114 ILE A C 1
ATOM 894 O O . ILE A 1 114 ? -0.499 -4.693 -12.400 1.00 91.31 114 ILE A O 1
ATOM 898 N N . PRO A 1 115 ? -0.483 -6.934 -12.575 1.00 93.06 115 PRO A N 1
ATOM 899 C CA . PRO A 1 115 ? -1.665 -6.976 -13.424 1.00 93.06 115 PRO A CA 1
ATOM 900 C C . PRO A 1 115 ? -2.863 -6.313 -12.743 1.00 93.06 115 PRO A C 1
ATOM 902 O O . PRO A 1 115 ? -3.186 -6.622 -11.596 1.00 93.06 115 PRO A O 1
ATOM 905 N N . VAL A 1 116 ? -3.547 -5.422 -13.464 1.00 93.75 116 VAL A N 1
ATOM 906 C CA . VAL A 1 116 ? -4.668 -4.634 -12.924 1.00 93.75 116 VAL A CA 1
ATOM 907 C C . VAL A 1 116 ? -5.758 -5.531 -12.341 1.00 93.75 116 VAL A C 1
ATOM 909 O O . VAL A 1 116 ? -6.232 -5.271 -11.241 1.00 93.75 116 VAL A O 1
ATOM 912 N N . ASP A 1 117 ? -6.122 -6.618 -13.020 1.00 94.12 117 ASP A N 1
ATOM 913 C CA . ASP A 1 117 ? -7.175 -7.518 -12.535 1.00 94.12 117 ASP A CA 1
ATOM 914 C C . ASP A 1 117 ? -6.779 -8.225 -11.235 1.00 94.12 117 ASP A C 1
ATOM 916 O O . ASP A 1 117 ? -7.594 -8.364 -10.323 1.00 94.12 117 ASP A O 1
ATOM 920 N N . GLN A 1 118 ? -5.503 -8.594 -11.098 1.00 94.12 118 GLN A N 1
ATOM 921 C CA . GLN A 1 118 ? -4.978 -9.158 -9.854 1.00 94.12 118 GLN A CA 1
ATOM 922 C C . GLN A 1 118 ? -4.986 -8.111 -8.741 1.00 94.12 118 GLN A C 1
ATOM 924 O O . GLN A 1 118 ? -5.445 -8.386 -7.633 1.00 94.12 118 GLN A O 1
ATOM 929 N N . PHE A 1 119 ? -4.574 -6.881 -9.049 1.00 95.12 119 PHE A N 1
ATOM 930 C CA . PHE A 1 119 ? -4.635 -5.770 -8.108 1.00 95.12 119 PHE A CA 1
ATOM 931 C C . PHE A 1 119 ? -6.061 -5.499 -7.609 1.00 95.12 119 PHE A C 1
ATOM 933 O O . P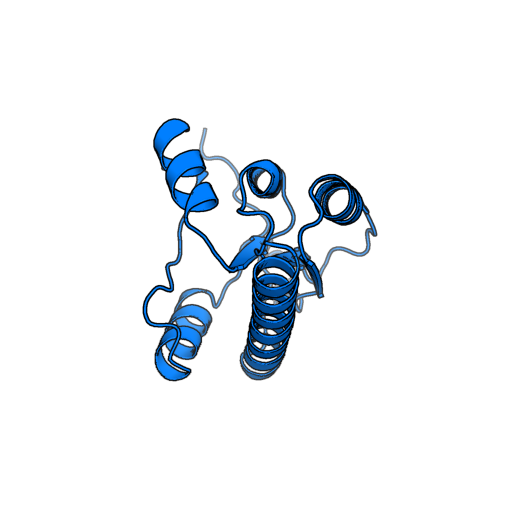HE A 1 119 ? -6.276 -5.362 -6.403 1.00 95.12 119 PHE A O 1
ATOM 940 N N . LYS A 1 120 ? -7.059 -5.526 -8.501 1.00 95.81 120 LYS A N 1
ATOM 941 C CA . LYS A 1 120 ? -8.479 -5.403 -8.136 1.00 95.81 120 LYS A CA 1
ATOM 942 C C . LYS A 1 120 ? -8.894 -6.470 -7.125 1.00 95.81 120 LYS A C 1
ATOM 944 O O . LYS A 1 120 ? -9.526 -6.148 -6.118 1.00 95.81 120 LYS A O 1
ATOM 949 N N . LEU A 1 121 ? -8.515 -7.728 -7.353 1.00 96.25 121 LEU A N 1
ATOM 950 C CA . LEU A 1 121 ? -8.820 -8.833 -6.439 1.00 96.25 121 LEU A CA 1
ATOM 951 C C . LEU A 1 121 ? -8.156 -8.650 -5.068 1.00 96.25 121 LEU A C 1
ATOM 953 O O . LEU A 1 121 ? -8.814 -8.834 -4.040 1.00 96.25 121 LEU A O 1
ATOM 957 N N . ILE A 1 122 ? -6.881 -8.247 -5.045 1.00 95.62 122 ILE A N 1
ATOM 958 C CA . ILE A 1 122 ? -6.128 -7.970 -3.812 1.00 95.62 122 ILE A CA 1
ATOM 959 C C . ILE A 1 122 ? -6.840 -6.898 -2.989 1.00 95.62 122 ILE A C 1
ATOM 961 O O . ILE A 1 122 ? -7.122 -7.107 -1.810 1.00 95.62 122 ILE A O 1
ATOM 965 N N . VAL A 1 123 ? -7.191 -5.779 -3.621 1.00 96.25 123 VAL A N 1
ATOM 966 C CA . VAL A 1 123 ? -7.829 -4.631 -2.967 1.00 96.25 123 VAL A CA 1
ATOM 967 C C . VAL A 1 123 ? -9.226 -4.982 -2.454 1.00 96.25 123 VAL A C 1
ATOM 969 O O . VAL A 1 123 ? -9.581 -4.631 -1.328 1.00 96.25 123 VAL A O 1
ATOM 972 N N . LEU A 1 124 ? -10.028 -5.716 -3.232 1.00 96.88 124 LEU A N 1
ATOM 973 C CA . LEU A 1 124 ? -11.354 -6.163 -2.792 1.00 96.88 124 LEU A CA 1
ATOM 974 C C . LEU A 1 124 ? -11.267 -7.101 -1.585 1.00 96.88 124 LEU A C 1
ATOM 976 O O . LEU A 1 124 ? -12.072 -6.985 -0.655 1.00 96.88 124 LEU A O 1
ATOM 980 N N . LYS A 1 125 ? -10.281 -8.003 -1.575 1.00 96.88 125 LYS A N 1
ATOM 981 C CA . LYS A 1 125 ? -10.027 -8.895 -0.442 1.00 96.88 125 LYS A CA 1
ATOM 982 C C . LYS A 1 125 ? -9.538 -8.113 0.781 1.00 96.88 125 LYS A C 1
ATOM 984 O O . LYS A 1 125 ? -10.091 -8.321 1.858 1.00 96.88 125 LYS A O 1
ATOM 989 N N . ALA A 1 126 ? -8.616 -7.165 0.616 1.00 96.62 126 ALA A N 1
ATOM 990 C CA . ALA A 1 126 ? -8.153 -6.289 1.694 1.00 96.62 126 ALA A CA 1
ATOM 991 C C . ALA A 1 126 ? -9.308 -5.471 2.300 1.00 96.62 126 ALA A C 1
ATOM 993 O O . ALA A 1 126 ? -9.494 -5.467 3.516 1.00 96.62 126 ALA A O 1
ATOM 994 N N . ARG A 1 127 ? -10.172 -4.879 1.459 1.00 96.25 127 ARG A N 1
ATOM 995 C CA . ARG A 1 127 ? -11.387 -4.173 1.904 1.00 96.25 127 ARG A CA 1
ATOM 996 C C . ARG A 1 127 ? -12.317 -5.082 2.702 1.00 96.25 127 ARG A C 1
ATOM 998 O O . ARG A 1 127 ? -12.883 -4.653 3.704 1.00 96.25 127 ARG A O 1
ATOM 1005 N N . ARG A 1 128 ? -12.496 -6.335 2.272 1.00 95.94 128 ARG A N 1
ATOM 1006 C CA . ARG A 1 128 ? -13.311 -7.315 3.004 1.00 95.94 128 ARG A CA 1
ATOM 1007 C C . ARG A 1 128 ? -12.715 -7.620 4.381 1.00 95.94 128 ARG A C 1
ATOM 1009 O O . ARG A 1 128 ? -13.467 -7.640 5.350 1.00 95.94 128 ARG A O 1
ATOM 1016 N N . LEU A 1 129 ? -11.403 -7.849 4.469 1.00 94.25 129 LEU A N 1
ATOM 1017 C CA . LEU A 1 129 ? -10.710 -8.112 5.735 1.00 94.25 129 LEU A CA 1
ATOM 1018 C C . LEU A 1 129 ? -10.824 -6.927 6.704 1.00 94.25 129 LEU A C 1
ATOM 1020 O O . LEU A 1 129 ? -11.222 -7.123 7.850 1.00 94.25 129 LEU A O 1
ATOM 1024 N N . TRP A 1 130 ? -10.567 -5.709 6.222 1.00 94.62 130 TRP A N 1
ATOM 1025 C CA . TRP A 1 130 ? -10.729 -4.473 6.996 1.00 94.62 130 TRP A CA 1
ATOM 1026 C C . TRP A 1 130 ? -12.154 -4.323 7.550 1.00 94.62 130 TRP A C 1
ATOM 1028 O O . TRP A 1 130 ? -12.333 -4.134 8.753 1.00 94.62 130 TRP A O 1
ATOM 1038 N N . ARG A 1 131 ? -13.184 -4.515 6.707 1.00 93.44 131 ARG A N 1
ATOM 1039 C CA . ARG A 1 131 ? -14.591 -4.451 7.145 1.00 93.44 131 ARG A CA 1
ATOM 1040 C C . ARG A 1 131 ? -14.907 -5.451 8.254 1.00 93.44 131 ARG A C 1
ATOM 1042 O O . ARG A 1 131 ? -15.480 -5.070 9.266 1.00 93.44 131 ARG A O 1
ATOM 1049 N N . MET A 1 132 ? -14.495 -6.709 8.091 1.00 91.00 132 MET A N 1
ATOM 1050 C CA . MET A 1 132 ? -14.727 -7.735 9.115 1.00 91.00 132 MET A CA 1
ATOM 1051 C C . MET A 1 132 ? -14.061 -7.376 10.447 1.00 91.00 132 MET A C 1
ATOM 1053 O O . MET A 1 132 ? -14.576 -7.726 11.508 1.00 91.00 132 MET A O 1
ATOM 1057 N N . GLN A 1 133 ? -12.920 -6.687 10.409 1.00 88.06 133 GLN A N 1
ATOM 1058 C CA . GLN A 1 133 ? -12.240 -6.265 11.625 1.00 88.06 133 GLN A CA 1
ATOM 1059 C C . GLN A 1 133 ? -12.910 -5.071 12.302 1.00 88.06 133 GLN A C 1
ATOM 1061 O O . GLN A 1 133 ? -12.972 -5.033 13.532 1.00 88.06 133 GLN A O 1
ATOM 1066 N N . MET A 1 134 ? -13.440 -4.128 11.520 1.00 88.75 134 MET A N 1
ATOM 1067 C CA . MET A 1 134 ? -14.282 -3.057 12.050 1.00 88.75 134 MET A CA 1
ATOM 1068 C C . MET A 1 134 ? -15.524 -3.616 12.747 1.00 88.75 134 MET A C 1
ATOM 1070 O O . MET A 1 134 ? -15.766 -3.266 13.900 1.00 88.75 134 MET A O 1
ATOM 1074 N N . ASP A 1 135 ? -16.231 -4.550 12.107 1.00 87.06 135 ASP A N 1
ATOM 1075 C CA . ASP A 1 135 ? -17.444 -5.158 12.668 1.00 87.06 135 ASP A CA 1
ATOM 1076 C C . ASP A 1 135 ? -17.144 -5.890 13.996 1.00 87.06 135 ASP A C 1
ATOM 1078 O O . ASP A 1 135 ? -17.855 -5.736 14.991 1.00 87.06 135 ASP A O 1
ATOM 1082 N N . ARG A 1 136 ? -16.026 -6.629 14.068 1.00 79.50 136 ARG A N 1
ATOM 1083 C CA . ARG A 1 136 ? -15.563 -7.275 15.314 1.00 79.50 136 ARG A CA 1
ATOM 1084 C C . ARG A 1 136 ? -15.254 -6.281 16.428 1.00 79.50 136 ARG A C 1
ATOM 1086 O O . ARG A 1 136 ? -15.431 -6.609 17.598 1.00 79.50 136 ARG A O 1
ATOM 1093 N N . ARG A 1 137 ? -14.763 -5.089 16.087 1.00 74.81 137 ARG A N 1
ATOM 1094 C CA . ARG A 1 137 ? -14.471 -4.046 17.072 1.00 74.81 137 ARG A CA 1
ATOM 1095 C C . ARG A 1 137 ? -15.757 -3.430 17.613 1.00 74.81 137 ARG A C 1
ATOM 1097 O O . ARG A 1 137 ? -15.844 -3.236 18.815 1.00 74.81 137 ARG A O 1
ATOM 1104 N N . THR A 1 138 ? -16.754 -3.192 16.760 1.00 70.62 138 THR A N 1
ATOM 1105 C CA . THR A 1 138 ? -18.048 -2.628 17.179 1.00 70.62 138 THR A CA 1
ATOM 1106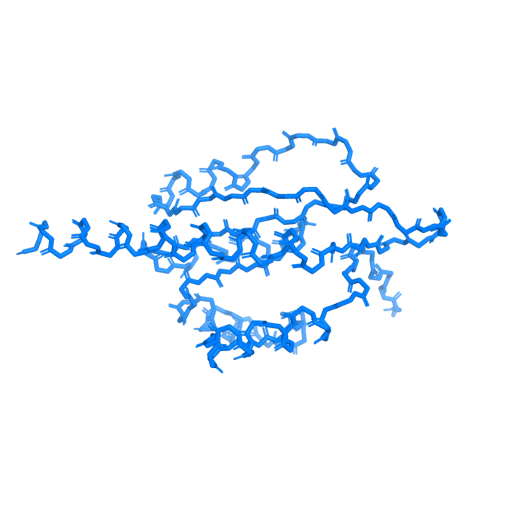 C C . THR A 1 138 ? -18.871 -3.557 18.068 1.00 70.62 138 THR A C 1
ATOM 1108 O O . THR A 1 138 ? -19.660 -3.070 18.860 1.00 70.62 138 THR A O 1
ATOM 1111 N N . VAL A 1 139 ? -18.689 -4.878 17.963 1.00 68.00 139 VAL A N 1
ATOM 1112 C CA . VAL A 1 139 ? -19.405 -5.867 18.796 1.00 68.00 139 VAL A CA 1
ATOM 1113 C C . VAL A 1 139 ? -18.774 -6.036 20.189 1.00 68.00 139 VAL A C 1
ATOM 1115 O O . VAL A 1 139 ? -19.442 -6.486 21.111 1.00 68.00 139 VAL A O 1
ATOM 1118 N N . ASN A 1 140 ? -17.499 -5.671 20.355 1.00 58.19 140 ASN A N 1
ATOM 1119 C CA . ASN A 1 140 ? -16.748 -5.820 21.609 1.00 58.19 140 ASN A CA 1
ATOM 1120 C C . ASN A 1 140 ? -16.609 -4.497 22.399 1.00 58.19 140 ASN A C 1
ATOM 1122 O O . ASN A 1 140 ? -15.728 -4.394 23.253 1.00 58.19 140 ASN A O 1
ATOM 1126 N N . CYS A 1 141 ? -17.410 -3.477 22.080 1.00 51.22 141 CYS A N 1
ATOM 1127 C CA . CYS A 1 141 ? -17.484 -2.185 22.775 1.00 51.22 141 CYS A CA 1
ATOM 1128 C C . CYS A 1 141 ? -18.887 -2.007 23.354 1.00 51.22 141 CYS A C 1
ATOM 1130 O O . CYS A 1 141 ? -18.974 -1.471 24.478 1.00 51.22 141 CYS A O 1
#

Sequence (141 aa):
MKGHVSRKISNEEKLLSELKQMGFRNSMLIDLAQLPMSEQIKLVMNTDILIGMYGAALTLSLFLPSTSCLVELFPGFWFGSNKHFSKLAELRGIQYMTYHGLPESDVSSDSSYIPVDQFKLIVLKARRLWRMQMDRRTVNC

Solvent-accessible surface area (backbone atoms only — not comparable to full-atom values): 8262 Å² total; per-residue (Å²): 132,86,75,86,83,63,64,43,61,78,50,51,69,60,53,51,53,50,39,42,75,76,63,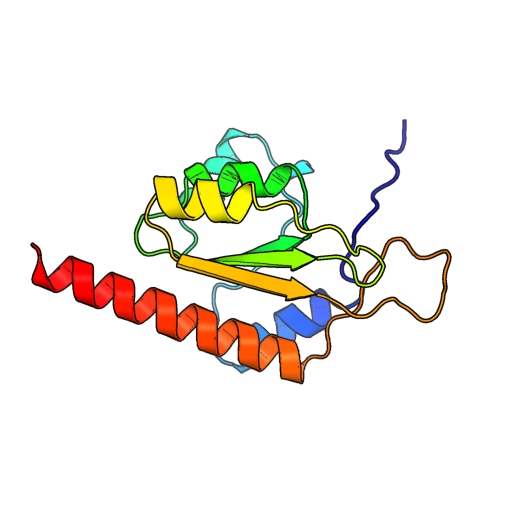44,75,93,68,84,88,78,71,60,89,81,44,57,70,72,55,43,50,55,52,37,47,73,35,60,68,49,76,46,58,72,53,79,75,58,61,56,58,78,50,32,44,61,42,15,20,43,36,41,31,38,48,37,84,60,85,77,80,83,54,63,65,59,52,50,24,57,77,59,59,28,46,73,48,77,47,73,30,42,56,45,94,50,89,84,50,54,38,16,37,69,58,64,72,58,51,51,52,52,51,54,51,42,53,50,53,23,51,56,40,45,54,57,51,66,76,77,110

Radius of gyration: 15.3 Å; Cα contacts (8 Å, |Δi|>4): 189; chains: 1; bounding box: 44×30×42 Å

Secondary structure (DSSP, 8-state):
------SEETTHHHHHHHHHHTT-TT-----GGGS-HHHHHHHHHT-SEEEEESSGGGGGGGGS-TT-EEEEEEPTT------HHHHHHHHHT-EEEEEEPEEPSSTT--EEE--HHHHHHHHHHHHHHHHHHHHHHHHT-

InterPro domains:
  IPR007657 Glycosyltransferase 61 [PTHR20961] (6-104)
  IPR049625 Glycosyltransferase 61, catalytic domain [PF04577] (6-71)

pLDDT: mean 86.65, std 14.25, range [33.06, 97.19]

Foldseek 3Di:
DPDPDFEAAPCVVVLQVLCVVVPVVPDDDDDLVPDDPVVLLVVQLPDQEAEDEDDPSLVSVLNHDLLH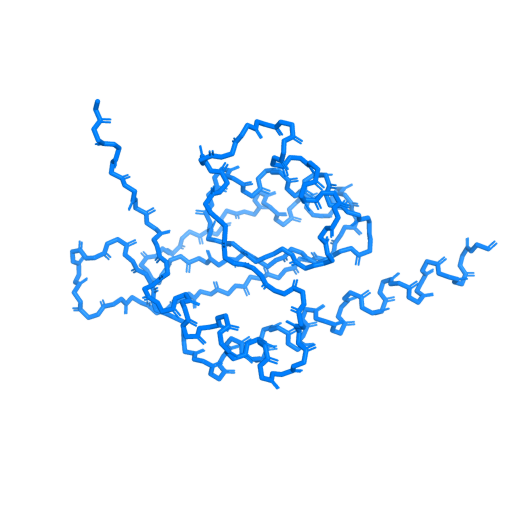EYEYEYEQPDPDDDCVSVVSCVVSNHHYYYDYFHHDPPPPHSYGYHPNVNSVVVVVVRVVSSVVSVVVVVVVD

Nearest PDB structures (foldseek):
  6xi2-assembly1_B  TM=8.745E-01  e=3.872E-05  Homo sapiens
  7e9k-assembly2_D  TM=8.772E-01  e=6.489E-05  Bos taurus
  6xfi-assembly1_A-2  TM=7.830E-01  e=4.699E-05  Homo sapiens
  7e9l-assembly1_B  TM=8.820E-01  e=1.822E-04  Bos taurus
  8kb7-assembly1_B  TM=8.066E-01  e=6.922E-05  Homo sapiens

Organism: Trichobilharzia regenti (NCBI:txid157069)

Mean predicted aligned error: 5.95 Å